Protein AF-A0A3M6ZLK8-F1 (afdb_monomer)

Radius of gyration: 41.39 Å; Cα contacts (8 Å, |Δi|>4): 17; chains: 1; bounding box: 90×39×117 Å

Solvent-accessible surface area (backbone atoms only — not comparable to full-atom values): 7731 Å² total; per-residue (Å²): 137,89,89,83,87,85,87,84,84,88,84,82,87,80,91,73,84,80,74,71,80,78,78,79,75,64,96,69,84,79,77,48,74,68,56,53,52,51,52,52,50,52,55,48,52,55,49,50,57,49,51,50,53,52,51,50,55,53,49,54,51,53,51,54,52,50,51,54,50,51,53,50,33,72,75,38,62,70,63,69,74,40,73,84,36,72,67,46,53,50,48,51,60,74,71,54,79,55,100,88,67,72,72,58,75,71,58,58,56,54,60,62,60,63,73,76,74,127

InterPro domains:
  IPR004953 EB1, C-terminal [PF03271] (51-96)
  IPR004953 EB1, C-terminal [PS51230] (26-103)
  IPR027328 Microtubule-associated protein RP/EB [PTHR10623] (21-114)
  IPR036133 EB1, C-terminal domain superfamily [SSF140612] (36-102)

Organism: Hortaea werneckii (NCBI:txid91943)

Mean predicted aligned error: 16.95 Å

Sequence (118 aa):
GSVRGPGVTATRRPAASAAAPRTSSRQAGSVGPSAILQQKNAELMETVQGLERERDFYFSKLRDIELLIQQAMEADPSLEEDEGSLLKQIQTILYSTEEGFEIPQEAEAEAAGEEETF

Foldseek 3Di:
DDDDDDDDDDDDDDDDPCPPPPPPPDPDDPPPPVNVVVVVVVVVVVVVVVVVVVVVVVVVVLVVLVVVLVVVCVVPVVQVVPCVDPSV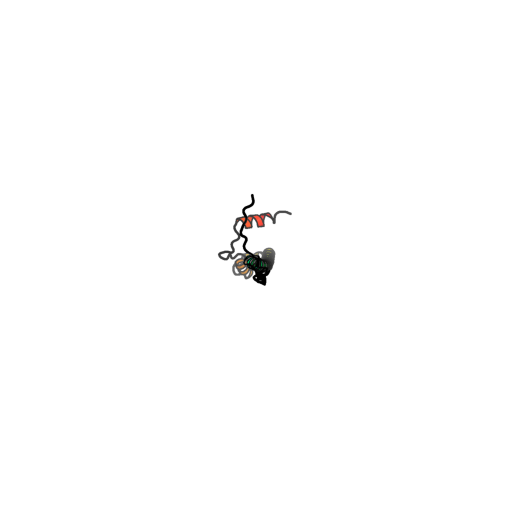VSVCVSPDDDDPRDDPPVVVVVVVVVVPDD

pLDDT: mean 76.23, std 21.24, range [41.75, 98.38]

Structure (mmCIF, N/CA/C/O backbone):
data_AF-A0A3M6ZLK8-F1
#
_entry.id   AF-A0A3M6ZLK8-F1
#
loop_
_atom_site.group_PDB
_atom_site.id
_atom_site.type_symbol
_atom_site.label_atom_id
_atom_site.label_alt_id
_atom_site.label_comp_id
_atom_site.label_asym_id
_atom_site.label_entity_id
_atom_site.label_seq_id
_atom_site.pdbx_PDB_ins_code
_atom_site.Cartn_x
_atom_site.Cartn_y
_atom_site.Cartn_z
_atom_site.occupancy
_atom_site.B_iso_or_equiv
_atom_site.auth_seq_id
_atom_site.auth_comp_id
_atom_site.auth_asym_id
_atom_site.auth_atom_id
_atom_site.pdbx_PDB_model_num
ATOM 1 N N . GLY A 1 1 ? 67.718 32.834 -94.644 1.00 42.47 1 GLY A N 1
ATOM 2 C CA . GLY A 1 1 ? 68.670 31.792 -94.223 1.00 42.47 1 GLY A CA 1
ATOM 3 C C . GLY A 1 1 ? 68.073 31.036 -93.063 1.00 42.47 1 GLY A C 1
ATOM 4 O O . GLY A 1 1 ? 67.824 31.639 -92.034 1.00 42.47 1 GLY A O 1
ATOM 5 N N . SER A 1 2 ? 67.766 29.762 -93.288 1.00 47.81 2 SER A N 1
ATOM 6 C CA . SER A 1 2 ? 67.263 28.785 -92.317 1.00 47.81 2 SER A CA 1
ATOM 7 C C . SER A 1 2 ? 68.418 28.223 -91.489 1.00 47.81 2 SER A C 1
ATOM 9 O O . SER A 1 2 ? 69.447 27.905 -92.080 1.00 47.81 2 SER A O 1
ATOM 11 N N . VAL A 1 3 ? 68.209 27.966 -90.194 1.00 45.81 3 VAL A N 1
ATOM 12 C CA . VAL A 1 3 ? 68.892 26.861 -89.500 1.00 45.81 3 VAL A CA 1
ATOM 13 C C . VAL A 1 3 ? 67.906 26.164 -88.556 1.00 45.81 3 VAL A C 1
ATOM 15 O O . VAL A 1 3 ? 67.058 26.795 -87.934 1.00 45.81 3 VAL A O 1
ATOM 18 N N . ARG A 1 4 ? 67.994 24.834 -88.543 1.00 43.47 4 ARG A N 1
ATOM 19 C CA . ARG A 1 4 ? 66.997 23.826 -88.165 1.00 43.47 4 ARG A CA 1
ATOM 20 C C . ARG A 1 4 ? 67.584 22.879 -87.112 1.00 43.47 4 ARG A C 1
ATOM 22 O O . ARG A 1 4 ? 68.724 22.460 -87.274 1.00 43.47 4 ARG A O 1
ATOM 29 N N . GLY A 1 5 ? 66.723 22.418 -86.198 1.00 43.69 5 GLY A N 1
ATOM 30 C CA . GLY A 1 5 ? 66.712 21.058 -85.616 1.00 43.69 5 GLY A CA 1
ATOM 31 C C . GLY A 1 5 ? 67.338 20.862 -84.223 1.00 43.69 5 GLY A C 1
ATOM 32 O O . GLY A 1 5 ? 68.078 21.737 -83.784 1.00 43.69 5 GLY A O 1
ATOM 33 N N . PRO A 1 6 ? 67.103 19.710 -83.545 1.00 49.62 6 PRO A N 1
ATOM 34 C CA . PRO A 1 6 ? 66.341 18.520 -83.958 1.00 49.62 6 PRO A CA 1
ATOM 35 C C . PRO A 1 6 ? 65.182 18.133 -83.004 1.00 49.62 6 PRO A C 1
ATOM 37 O O . PRO A 1 6 ? 65.046 18.652 -81.902 1.00 49.62 6 PRO A O 1
ATOM 40 N N . GLY A 1 7 ? 64.335 17.203 -83.458 1.00 46.41 7 GLY A N 1
ATOM 41 C CA . GLY A 1 7 ? 63.245 16.611 -82.677 1.00 46.41 7 GLY A CA 1
ATOM 42 C C . GLY A 1 7 ? 63.636 15.311 -81.974 1.00 46.41 7 GLY A C 1
ATOM 43 O O . GLY A 1 7 ? 64.647 14.698 -82.310 1.00 46.41 7 GLY A O 1
ATOM 44 N N . VAL A 1 8 ? 62.779 14.863 -81.054 1.00 50.94 8 VAL A N 1
ATOM 45 C CA . VAL A 1 8 ? 62.720 13.476 -80.575 1.00 50.94 8 VAL A CA 1
ATOM 46 C C . VAL A 1 8 ? 61.257 13.019 -80.533 1.00 50.94 8 VAL A C 1
ATOM 48 O O . VAL A 1 8 ? 60.324 13.793 -80.341 1.00 50.94 8 VAL A O 1
ATOM 51 N N . THR A 1 9 ? 61.127 11.740 -80.837 1.00 48.56 9 THR A N 1
ATOM 52 C CA . THR A 1 9 ? 60.015 10.902 -81.273 1.00 48.56 9 THR A CA 1
ATOM 53 C C . THR A 1 9 ? 58.887 10.655 -80.272 1.00 48.56 9 THR A C 1
ATOM 55 O O . THR A 1 9 ? 59.092 10.596 -79.066 1.00 48.56 9 THR A O 1
ATOM 58 N N . ALA A 1 10 ? 57.704 10.387 -80.828 1.00 50.62 10 ALA A N 1
ATOM 59 C CA . ALA A 1 10 ? 56.529 9.868 -80.142 1.00 50.62 10 ALA A CA 1
ATOM 60 C C . ALA A 1 10 ? 56.672 8.391 -79.721 1.00 50.62 10 ALA A C 1
ATOM 62 O O . ALA A 1 10 ? 57.187 7.577 -80.486 1.00 50.62 10 ALA A O 1
ATOM 63 N N . THR A 1 11 ? 56.049 8.025 -78.596 1.00 54.78 11 THR A N 1
ATOM 64 C CA . THR A 1 11 ? 55.634 6.643 -78.301 1.00 54.78 11 THR A CA 1
ATOM 65 C C . THR A 1 11 ? 54.239 6.640 -77.669 1.00 54.78 11 THR A C 1
ATOM 67 O O . THR A 1 11 ? 53.902 7.479 -76.839 1.00 54.78 11 THR A O 1
ATOM 70 N N . ARG A 1 12 ? 53.395 5.717 -78.140 1.00 50.62 12 ARG A N 1
ATOM 71 C CA . ARG A 1 12 ? 51.966 5.563 -77.825 1.00 50.62 12 ARG A CA 1
ATOM 72 C C . ARG A 1 12 ? 51.720 4.610 -76.637 1.00 50.62 12 ARG A C 1
ATOM 74 O O . ARG A 1 12 ? 52.368 3.575 -76.590 1.00 50.62 12 ARG A O 1
ATOM 81 N N . ARG A 1 13 ? 50.618 4.881 -75.902 1.00 42.66 13 ARG A N 1
ATOM 82 C CA . ARG A 1 13 ? 49.689 3.978 -75.144 1.00 42.66 13 ARG A CA 1
ATOM 83 C C . ARG A 1 13 ? 50.239 3.182 -73.932 1.00 42.66 13 ARG A C 1
ATOM 85 O O . ARG A 1 13 ? 51.425 2.899 -73.910 1.00 42.66 13 ARG A O 1
ATOM 92 N N . PRO A 1 14 ? 49.383 2.715 -72.982 1.00 45.78 14 PRO A N 1
ATOM 93 C CA . PRO A 1 14 ? 47.916 2.751 -72.948 1.00 45.78 14 PRO A CA 1
ATOM 94 C C . PRO A 1 14 ? 47.279 3.384 -71.696 1.00 45.78 14 PRO A C 1
ATOM 96 O O . PRO A 1 14 ? 47.905 3.622 -70.671 1.00 45.78 14 PRO A O 1
ATOM 99 N N . ALA A 1 15 ? 45.974 3.617 -71.826 1.00 53.06 15 ALA A N 1
ATOM 100 C CA . ALA A 1 15 ? 45.046 3.867 -70.741 1.00 53.06 15 ALA A CA 1
ATOM 101 C C . ALA A 1 15 ? 44.966 2.674 -69.776 1.00 53.06 15 ALA A C 1
ATOM 103 O O . ALA A 1 15 ? 44.848 1.532 -70.214 1.00 53.06 15 ALA A O 1
ATOM 104 N N . ALA A 1 16 ? 44.903 2.973 -68.484 1.00 51.84 16 ALA A N 1
ATOM 105 C CA . ALA A 1 16 ? 44.063 2.256 -67.537 1.00 51.84 16 ALA A CA 1
ATOM 106 C C . ALA A 1 16 ? 43.746 3.231 -66.402 1.00 51.84 16 ALA A C 1
ATOM 108 O O . ALA A 1 16 ? 44.602 3.568 -65.588 1.00 51.84 16 ALA A O 1
ATOM 109 N N . SER A 1 17 ? 42.512 3.734 -66.393 1.00 57.88 17 SER A N 1
ATOM 110 C CA . SER A 1 17 ? 41.941 4.352 -65.205 1.00 57.88 17 SER A CA 1
ATOM 111 C C . SER A 1 17 ? 41.929 3.270 -64.129 1.00 57.88 17 SER A C 1
ATOM 113 O O . SER A 1 17 ? 41.137 2.331 -64.198 1.00 57.88 17 SER A O 1
ATOM 115 N N . ALA A 1 18 ? 42.865 3.344 -63.185 1.00 52.66 18 ALA A N 1
ATOM 116 C CA . ALA A 1 18 ? 42.830 2.524 -61.988 1.00 52.66 18 ALA A CA 1
ATOM 117 C C . ALA A 1 18 ? 41.711 3.073 -61.097 1.00 52.66 18 ALA A C 1
ATOM 119 O O . ALA A 1 18 ? 41.944 3.812 -60.142 1.00 52.66 18 ALA A O 1
ATOM 120 N N . ALA A 1 19 ? 40.469 2.751 -61.461 1.00 59.31 19 ALA A N 1
ATOM 121 C CA . ALA A 1 19 ? 39.349 2.807 -60.546 1.00 59.31 19 ALA A CA 1
ATOM 122 C C . ALA A 1 19 ? 39.653 1.795 -59.439 1.00 59.31 19 ALA A C 1
ATOM 124 O O . ALA A 1 19 ? 39.418 0.596 -59.584 1.00 59.31 19 ALA A O 1
ATOM 125 N N . ALA A 1 20 ? 40.259 2.281 -58.356 1.00 59.19 20 ALA A N 1
ATOM 126 C CA . ALA A 1 20 ? 40.386 1.512 -57.135 1.00 59.19 20 ALA A CA 1
ATOM 127 C C . ALA A 1 20 ? 38.977 1.034 -56.750 1.00 59.19 20 ALA A C 1
ATOM 129 O O . ALA A 1 20 ? 38.055 1.862 -56.716 1.00 59.19 20 ALA A O 1
ATOM 130 N N . PRO A 1 21 ? 38.768 -0.267 -56.485 1.00 56.94 21 PRO A N 1
ATOM 131 C CA . PRO A 1 21 ? 37.494 -0.724 -55.973 1.00 56.94 21 PRO A CA 1
ATOM 132 C C . PRO A 1 21 ? 37.315 -0.036 -54.625 1.00 56.94 21 PRO A C 1
ATOM 134 O O . PRO A 1 21 ? 38.015 -0.331 -53.658 1.00 56.94 21 PRO A O 1
ATOM 137 N N . ARG A 1 22 ? 36.403 0.939 -54.575 1.00 62.69 22 ARG A N 1
ATOM 138 C CA . ARG A 1 22 ? 35.937 1.500 -53.315 1.00 62.69 22 ARG A CA 1
ATOM 139 C C . ARG A 1 22 ? 35.250 0.340 -52.620 1.00 62.69 22 ARG A C 1
ATOM 141 O O . ARG A 1 22 ? 34.111 0.007 -52.941 1.00 62.69 22 ARG A O 1
ATOM 148 N N . THR A 1 23 ? 35.963 -0.315 -51.713 1.00 56.09 23 THR A N 1
ATOM 149 C CA . THR A 1 23 ? 35.362 -1.226 -50.753 1.00 56.09 23 THR A CA 1
ATOM 150 C C . THR A 1 23 ? 34.484 -0.356 -49.869 1.00 56.09 23 THR A C 1
ATOM 152 O O . THR A 1 23 ? 34.911 0.138 -48.829 1.00 56.09 23 THR A O 1
ATOM 155 N N . SER A 1 24 ? 33.256 -0.106 -50.324 1.00 61.56 24 SER A N 1
ATOM 156 C CA . SER A 1 24 ? 32.152 0.229 -49.443 1.00 61.56 24 SER A CA 1
ATOM 157 C C . SER A 1 24 ? 31.965 -1.010 -48.577 1.00 61.56 24 SER A C 1
ATOM 159 O O . SER A 1 24 ? 31.226 -1.940 -48.907 1.00 61.56 24 SER A O 1
ATOM 161 N N . SER A 1 25 ? 32.771 -1.091 -47.519 1.00 57.50 25 SER A N 1
ATOM 162 C CA . SER A 1 25 ? 32.602 -2.052 -46.451 1.00 57.50 25 SER A CA 1
ATOM 163 C C . SER A 1 25 ? 31.316 -1.659 -45.747 1.00 57.50 25 SER A C 1
ATOM 165 O O . SER A 1 25 ? 31.315 -0.857 -44.821 1.00 57.50 25 SER A O 1
ATOM 167 N N . ARG A 1 26 ? 30.218 -2.177 -46.296 1.00 56.44 26 ARG A N 1
ATOM 168 C CA . ARG A 1 26 ? 29.076 -2.700 -45.563 1.00 56.44 26 ARG A CA 1
ATOM 169 C C . ARG A 1 26 ? 28.794 -1.909 -44.289 1.00 56.44 26 ARG A C 1
ATOM 171 O O . ARG A 1 26 ? 29.195 -2.294 -43.196 1.00 56.44 26 ARG A O 1
ATOM 178 N N . GLN A 1 27 ? 28.014 -0.850 -44.465 1.00 57.56 27 GLN A N 1
ATOM 179 C CA . GLN A 1 27 ? 27.020 -0.440 -43.485 1.00 57.56 27 GLN A CA 1
ATOM 180 C C . GLN A 1 27 ? 26.111 -1.660 -43.226 1.00 57.56 27 GLN A C 1
ATOM 182 O O . GLN A 1 27 ? 25.083 -1.836 -43.870 1.00 57.56 27 GLN A O 1
ATOM 187 N N . ALA A 1 28 ? 26.555 -2.586 -42.382 1.00 55.88 28 ALA A N 1
ATOM 188 C CA . ALA A 1 28 ? 25.824 -3.794 -42.039 1.00 55.88 28 ALA A CA 1
ATOM 189 C C . ALA A 1 28 ? 25.950 -4.017 -40.531 1.00 55.88 28 ALA A C 1
ATOM 191 O O . ALA A 1 28 ? 26.912 -4.605 -40.049 1.00 55.88 28 ALA A O 1
ATOM 192 N N . GLY A 1 29 ? 24.951 -3.524 -39.800 1.00 60.81 29 GLY A N 1
ATOM 193 C CA . GLY A 1 29 ? 24.482 -4.188 -38.587 1.00 60.81 29 GLY A CA 1
ATOM 194 C C . GLY A 1 29 ? 25.026 -3.745 -37.230 1.00 60.81 29 GLY A C 1
ATOM 195 O O . GLY A 1 29 ? 24.596 -4.333 -36.245 1.00 60.81 29 GLY A O 1
ATOM 196 N N . SER A 1 30 ? 25.893 -2.732 -37.100 1.00 61.56 30 SER A N 1
ATOM 197 C CA . SER A 1 30 ? 26.187 -2.214 -35.753 1.00 61.56 30 SER A CA 1
ATOM 198 C C . SER A 1 30 ? 25.073 -1.265 -35.310 1.00 61.56 30 SER A C 1
ATOM 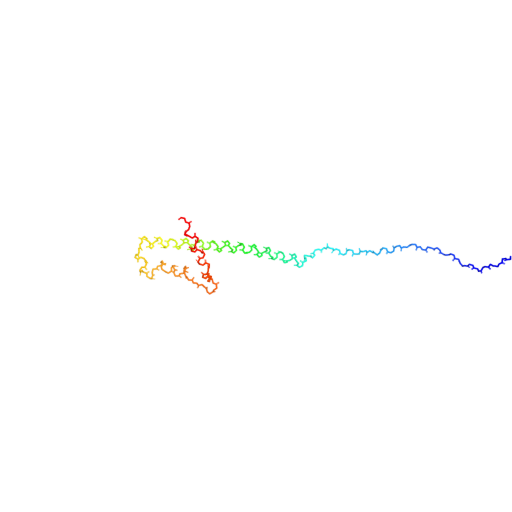200 O O . SER A 1 30 ? 25.016 -0.115 -35.755 1.00 61.56 30 SER A O 1
ATOM 202 N N . VAL A 1 31 ? 24.193 -1.739 -34.428 1.00 68.44 31 VAL A N 1
ATOM 203 C CA . VAL A 1 31 ? 23.340 -0.873 -33.608 1.00 68.44 31 VAL A CA 1
ATOM 204 C C . VAL A 1 31 ? 24.286 0.068 -32.858 1.00 68.44 31 VAL A C 1
ATOM 206 O O . VAL A 1 31 ? 25.073 -0.373 -32.023 1.00 68.44 31 VAL A O 1
ATOM 209 N N . GLY A 1 32 ? 24.315 1.346 -33.243 1.00 81.06 32 GLY A N 1
ATOM 210 C CA . GLY A 1 32 ? 25.213 2.317 -32.620 1.00 81.06 32 GLY A CA 1
ATOM 211 C C . GLY A 1 32 ? 24.899 2.465 -31.126 1.00 81.06 32 GLY A C 1
ATOM 212 O O . GLY A 1 32 ? 23.760 2.208 -30.729 1.00 81.06 32 GLY A O 1
ATOM 213 N N . PRO A 1 33 ? 25.846 2.932 -30.290 1.00 84.25 33 PRO A N 1
ATOM 214 C CA . PRO A 1 33 ? 25.622 3.114 -28.851 1.00 84.25 33 PRO A CA 1
ATOM 215 C C . PRO A 1 33 ? 24.328 3.875 -28.517 1.00 84.25 33 PRO A C 1
ATOM 217 O O . PRO A 1 33 ? 23.641 3.543 -27.560 1.00 84.25 33 PRO A O 1
ATOM 220 N N . SER A 1 34 ? 23.936 4.837 -29.360 1.00 89.88 34 SER A N 1
ATOM 221 C CA . SER A 1 34 ? 22.675 5.577 -29.232 1.00 89.88 34 SER A CA 1
ATOM 222 C C . SER A 1 34 ? 21.423 4.700 -29.360 1.00 89.88 34 SER A C 1
ATOM 224 O O . SER A 1 34 ? 20.482 4.887 -28.595 1.00 89.88 34 SER A O 1
ATOM 226 N N . ALA A 1 35 ? 21.405 3.732 -30.275 1.00 90.94 35 ALA A N 1
ATOM 227 C CA . ALA A 1 35 ? 20.257 2.849 -30.456 1.00 90.94 35 ALA A CA 1
ATOM 228 C C . ALA A 1 35 ? 20.158 1.800 -29.329 1.00 90.94 35 ALA A C 1
ATOM 230 O O . ALA A 1 35 ? 19.055 1.454 -28.916 1.00 90.94 35 ALA A O 1
ATOM 231 N N . ILE A 1 36 ? 21.291 1.380 -28.750 1.00 92.56 36 ILE A N 1
ATOM 232 C CA . ILE A 1 36 ? 21.309 0.550 -27.530 1.00 92.56 36 ILE A CA 1
ATOM 233 C C . ILE A 1 36 ? 20.716 1.325 -26.343 1.00 92.56 36 ILE A C 1
ATOM 235 O O . ILE A 1 36 ? 19.895 0.787 -25.603 1.00 92.56 36 ILE A O 1
ATOM 239 N N . LEU A 1 37 ? 21.092 2.598 -26.170 1.00 94.50 37 LEU A N 1
ATOM 240 C CA . LEU A 1 37 ? 20.546 3.449 -25.106 1.00 94.50 37 LEU A CA 1
ATOM 241 C C . LEU A 1 37 ? 19.039 3.691 -25.267 1.00 94.50 37 LEU A C 1
ATOM 243 O O . LEU A 1 37 ? 18.314 3.653 -24.278 1.00 94.50 37 LEU A O 1
ATOM 247 N N . GLN A 1 38 ? 18.558 3.897 -26.496 1.00 95.00 38 GLN A N 1
ATOM 248 C CA . GLN A 1 38 ? 17.125 4.042 -26.778 1.00 95.00 38 GLN A CA 1
ATOM 249 C C . GLN A 1 38 ? 16.346 2.769 -26.441 1.00 95.00 38 GLN A C 1
ATOM 251 O O . GLN A 1 38 ? 15.300 2.852 -25.803 1.00 95.00 38 GLN A O 1
ATOM 256 N N . GLN A 1 39 ? 16.877 1.598 -26.804 1.00 95.50 39 GLN A N 1
ATOM 257 C CA . GLN A 1 39 ? 16.272 0.322 -26.429 1.00 95.50 39 GLN A CA 1
ATOM 258 C C . GLN A 1 39 ? 16.202 0.167 -24.904 1.00 95.50 39 GLN A C 1
ATOM 260 O O . GLN A 1 39 ? 15.151 -0.175 -24.370 1.00 95.50 39 GLN A O 1
ATOM 265 N N . LYS A 1 40 ? 17.289 0.480 -24.188 1.00 95.81 40 LYS A N 1
ATOM 266 C CA . LYS A 1 40 ? 17.306 0.421 -22.719 1.00 95.81 40 LYS A CA 1
ATOM 267 C C . LYS A 1 40 ? 16.323 1.394 -22.081 1.00 95.81 40 LYS A C 1
ATOM 269 O O . LYS A 1 40 ? 15.699 1.052 -21.085 1.00 95.81 40 LYS A O 1
ATOM 274 N N . ASN A 1 41 ? 16.162 2.585 -22.651 1.00 96.88 41 ASN A N 1
ATOM 275 C CA . ASN A 1 41 ? 15.180 3.549 -22.169 1.00 96.88 41 ASN A CA 1
ATOM 276 C C . ASN A 1 41 ? 13.744 3.029 -22.346 1.00 96.88 41 ASN A C 1
ATOM 278 O O . ASN A 1 41 ? 12.965 3.102 -21.404 1.00 96.88 41 ASN A O 1
ATOM 282 N N . ALA A 1 42 ? 13.430 2.428 -23.498 1.00 97.06 42 ALA A N 1
ATOM 283 C CA . ALA A 1 42 ? 12.126 1.814 -23.740 1.00 97.06 42 ALA A CA 1
ATOM 284 C C . ALA A 1 42 ? 11.837 0.651 -22.768 1.00 97.06 42 ALA A C 1
ATOM 286 O O . ALA A 1 42 ? 10.758 0.607 -22.184 1.00 97.06 42 ALA A O 1
ATOM 287 N N . GLU A 1 43 ? 12.815 -0.234 -22.534 1.00 97.62 43 GLU A N 1
ATOM 288 C CA . GLU A 1 43 ? 12.708 -1.333 -21.554 1.00 97.62 43 GLU A CA 1
ATOM 289 C C . GLU A 1 43 ? 12.447 -0.805 -20.128 1.00 97.62 43 GLU A C 1
ATOM 291 O O . GLU A 1 43 ? 11.601 -1.331 -19.400 1.00 97.62 43 GLU A O 1
ATOM 296 N N . LEU A 1 44 ? 13.147 0.261 -19.724 1.00 98.06 44 LEU A N 1
ATOM 297 C CA . LEU A 1 44 ? 12.944 0.893 -18.418 1.00 98.06 44 LEU A CA 1
ATOM 298 C C . LEU A 1 44 ? 11.570 1.557 -18.312 1.00 98.06 44 LEU A C 1
ATOM 300 O O . LEU A 1 44 ? 10.920 1.414 -17.282 1.00 98.06 44 LEU A O 1
ATOM 304 N N . MET A 1 45 ? 11.106 2.242 -19.360 1.00 97.75 45 MET A N 1
ATOM 305 C CA . MET A 1 45 ? 9.771 2.847 -19.380 1.00 97.75 45 MET A CA 1
ATOM 306 C C . MET A 1 45 ? 8.667 1.798 -19.229 1.00 97.75 45 MET A C 1
ATOM 308 O O . MET A 1 45 ? 7.742 2.000 -18.446 1.00 97.75 45 MET A O 1
ATOM 312 N N . GLU A 1 46 ? 8.771 0.668 -19.931 1.00 98.06 46 GLU A N 1
ATOM 313 C CA . GLU A 1 46 ? 7.821 -0.441 -19.790 1.00 98.06 46 GLU A CA 1
ATOM 314 C C . GLU A 1 46 ? 7.840 -1.021 -18.369 1.00 98.06 46 GLU A C 1
ATOM 316 O O . GLU A 1 46 ? 6.787 -1.265 -17.778 1.00 98.06 46 GLU A O 1
ATOM 321 N N . THR A 1 47 ? 9.037 -1.176 -17.795 1.00 97.88 47 THR A N 1
ATOM 322 C CA . THR A 1 47 ? 9.209 -1.657 -16.418 1.00 97.88 47 THR A CA 1
ATOM 323 C C . THR A 1 47 ? 8.564 -0.704 -15.414 1.00 97.88 47 THR A C 1
ATOM 325 O O . THR A 1 47 ? 7.800 -1.149 -14.562 1.00 97.88 47 THR A O 1
ATOM 328 N N . VAL A 1 48 ? 8.817 0.604 -15.533 1.00 98.19 48 VAL A N 1
ATOM 329 C CA . VAL A 1 48 ? 8.225 1.627 -14.656 1.00 98.19 48 VAL A CA 1
ATOM 330 C C . VAL A 1 48 ? 6.704 1.609 -14.757 1.00 98.19 48 VAL A C 1
ATOM 332 O O . VAL A 1 48 ? 6.047 1.540 -13.728 1.00 98.19 48 VAL A O 1
ATOM 335 N N . GLN A 1 49 ? 6.136 1.550 -15.964 1.00 97.75 49 GLN A N 1
ATOM 336 C CA . GLN A 1 49 ? 4.680 1.441 -16.131 1.00 97.75 49 GLN A CA 1
ATOM 337 C C . GLN A 1 49 ? 4.104 0.167 -15.497 1.00 97.75 49 GLN A C 1
ATOM 339 O O . GLN A 1 49 ? 2.960 0.159 -15.044 1.00 97.75 49 GLN A O 1
ATOM 344 N N . GLY A 1 50 ? 4.860 -0.934 -15.510 1.00 97.88 50 GLY A N 1
ATOM 345 C CA . GLY A 1 50 ? 4.505 -2.158 -14.792 1.00 97.88 50 GLY A CA 1
ATOM 346 C C . GLY A 1 50 ? 4.458 -1.939 -13.283 1.00 97.88 50 GLY A C 1
ATOM 347 O O . GLY A 1 50 ? 3.446 -2.244 -12.656 1.00 97.88 50 GLY A O 1
ATOM 348 N N . LEU A 1 51 ? 5.517 -1.346 -12.732 1.00 97.94 51 LEU A N 1
ATOM 349 C CA . LEU A 1 51 ? 5.643 -1.051 -11.304 1.00 97.94 51 LEU A CA 1
ATOM 350 C C . LEU A 1 51 ? 4.602 -0.036 -10.819 1.00 97.94 51 LEU A C 1
ATOM 352 O O . LEU A 1 51 ? 4.053 -0.212 -9.739 1.00 97.94 51 LEU A O 1
ATOM 356 N N . GLU A 1 52 ? 4.286 0.993 -11.607 1.00 97.44 52 GLU A N 1
ATOM 357 C CA . GLU A 1 52 ? 3.232 1.965 -11.289 1.00 97.44 52 GLU A CA 1
ATOM 358 C C . GLU A 1 52 ? 1.865 1.285 -11.195 1.00 97.44 52 GLU A C 1
ATOM 360 O O . GLU A 1 52 ? 1.137 1.498 -10.230 1.00 97.44 52 GLU A O 1
ATOM 365 N N . ARG A 1 53 ? 1.546 0.385 -12.135 1.00 97.81 53 ARG A N 1
ATOM 366 C CA . ARG A 1 53 ? 0.303 -0.401 -12.082 1.00 97.81 53 ARG A CA 1
ATOM 367 C C . ARG A 1 53 ? 0.231 -1.295 -10.848 1.00 97.81 53 ARG A C 1
ATOM 369 O O . ARG A 1 53 ? -0.835 -1.414 -10.250 1.00 97.81 53 ARG A O 1
ATOM 376 N N . GLU A 1 54 ? 1.334 -1.939 -10.479 1.00 97.88 54 GLU A N 1
ATOM 377 C CA . GLU A 1 54 ? 1.394 -2.767 -9.272 1.00 97.88 54 GLU A CA 1
ATOM 378 C C . GLU A 1 54 ? 1.265 -1.922 -8.002 1.00 97.88 54 GLU A C 1
ATOM 380 O O . GLU A 1 54 ? 0.464 -2.260 -7.131 1.00 97.88 54 GLU A O 1
ATOM 385 N N . ARG A 1 55 ? 1.981 -0.795 -7.921 1.00 96.75 55 ARG A N 1
ATOM 386 C CA . ARG A 1 55 ? 1.874 0.173 -6.822 1.00 96.75 55 ARG A CA 1
ATOM 387 C C . ARG A 1 55 ? 0.428 0.616 -6.631 1.00 96.75 55 ARG A C 1
ATOM 389 O O . ARG A 1 55 ? -0.084 0.517 -5.519 1.00 96.75 55 ARG A O 1
ATOM 396 N N . ASP A 1 56 ? -0.230 1.055 -7.700 1.00 96.25 56 ASP A N 1
ATOM 397 C CA . ASP A 1 56 ? -1.609 1.541 -7.637 1.00 96.25 56 ASP A CA 1
ATOM 398 C C . ASP A 1 56 ? -2.566 0.416 -7.221 1.00 96.25 56 ASP A C 1
ATOM 400 O O . ASP A 1 56 ? -3.423 0.612 -6.362 1.00 96.25 56 ASP A O 1
ATOM 404 N N . PHE A 1 57 ? -2.375 -0.798 -7.748 1.00 97.88 57 PHE A N 1
ATOM 405 C CA . PHE A 1 57 ? -3.174 -1.964 -7.368 1.00 97.88 57 PHE A CA 1
ATOM 406 C C . PHE A 1 57 ? -3.055 -2.309 -5.878 1.00 97.88 57 PHE A C 1
ATOM 408 O O . PHE A 1 57 ? -4.068 -2.599 -5.234 1.00 97.88 57 PHE A O 1
ATOM 415 N N . TYR A 1 58 ? -1.841 -2.296 -5.320 1.00 97.19 58 TYR A N 1
ATOM 416 C CA . TYR A 1 58 ? -1.641 -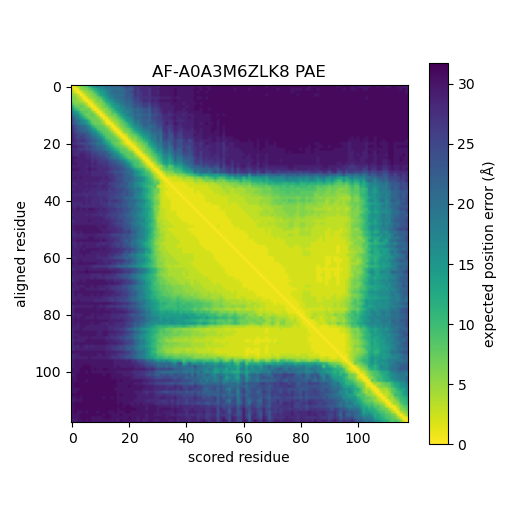2.548 -3.892 1.00 97.19 58 TYR A CA 1
ATOM 417 C C . TYR A 1 58 ? -2.178 -1.397 -3.040 1.00 97.19 58 TYR A C 1
ATOM 419 O O . TYR A 1 58 ? -2.863 -1.658 -2.052 1.00 97.19 58 TYR A O 1
ATOM 427 N N . PHE A 1 59 ? -1.955 -0.147 -3.449 1.00 95.75 59 PHE A N 1
ATOM 428 C CA . PHE A 1 59 ? -2.456 1.029 -2.740 1.00 95.75 59 PHE A CA 1
ATOM 429 C C . PHE A 1 59 ? -3.987 1.040 -2.657 1.00 95.75 59 PHE A C 1
ATOM 431 O O . PHE A 1 59 ? -4.535 1.156 -1.562 1.00 95.75 59 PHE A O 1
ATOM 438 N N . SER A 1 60 ? -4.691 0.822 -3.776 1.00 97.00 60 SER A N 1
ATOM 439 C CA . SER A 1 60 ? -6.159 0.752 -3.776 1.00 97.00 60 SER A CA 1
ATOM 440 C C . SER A 1 60 ? -6.683 -0.328 -2.827 1.00 97.00 60 SER A C 1
ATOM 442 O O . SER A 1 60 ? -7.639 -0.085 -2.100 1.00 97.00 60 SER A O 1
ATOM 444 N N . LYS A 1 61 ? -6.031 -1.498 -2.757 1.00 98.06 61 LYS A N 1
ATOM 445 C CA . LYS A 1 61 ? -6.424 -2.553 -1.808 1.00 98.06 61 LYS A CA 1
ATOM 446 C C . LYS A 1 61 ? -6.236 -2.148 -0.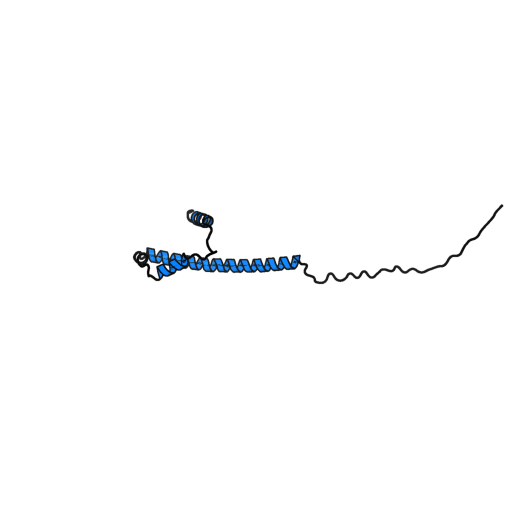352 1.00 98.06 61 LYS A C 1
ATOM 448 O O . LYS A 1 61 ? -7.089 -2.471 0.468 1.00 98.06 61 LYS A O 1
ATOM 453 N N . LEU A 1 62 ? -5.121 -1.497 -0.024 1.00 97.50 62 LEU A N 1
ATOM 454 C CA . LEU A 1 62 ? -4.864 -1.027 1.338 1.00 97.50 62 LEU A CA 1
ATOM 455 C C . LEU A 1 62 ? -5.879 0.051 1.738 1.00 97.50 62 LEU A C 1
ATOM 457 O O . LEU A 1 62 ? -6.411 -0.017 2.843 1.00 97.50 62 LEU A O 1
ATOM 461 N N . ARG A 1 63 ? -6.232 0.957 0.815 1.00 97.38 63 ARG A N 1
ATOM 462 C CA . ARG A 1 63 ? -7.281 1.963 1.029 1.00 97.38 63 ARG A CA 1
ATOM 463 C C . ARG A 1 63 ? -8.665 1.337 1.219 1.00 97.38 63 ARG A C 1
ATOM 465 O O . ARG A 1 63 ? -9.376 1.722 2.141 1.00 97.38 63 ARG A O 1
ATOM 472 N N . ASP A 1 64 ? -9.033 0.343 0.411 1.00 98.38 64 ASP A N 1
ATOM 473 C CA . ASP A 1 64 ? -10.298 -0.385 0.581 1.00 98.38 64 ASP A CA 1
ATOM 474 C C . ASP A 1 64 ? -10.377 -1.060 1.963 1.00 98.38 64 ASP A C 1
ATOM 476 O O . ASP A 1 64 ? -11.406 -0.995 2.635 1.00 98.38 64 ASP A O 1
ATOM 480 N N . ILE A 1 65 ? -9.284 -1.692 2.411 1.00 98.12 65 ILE A N 1
ATOM 481 C CA . ILE A 1 65 ? -9.200 -2.312 3.743 1.00 98.12 65 ILE A CA 1
ATOM 482 C C . ILE A 1 65 ? -9.340 -1.253 4.841 1.00 98.12 65 ILE A C 1
ATOM 484 O O . ILE A 1 65 ? -10.080 -1.473 5.798 1.00 98.12 65 ILE A O 1
ATOM 488 N N . GLU A 1 66 ? -8.661 -0.115 4.710 1.00 97.06 66 GLU A N 1
ATOM 489 C CA . GLU A 1 66 ? -8.749 0.989 5.667 1.00 97.06 66 GLU A CA 1
ATOM 490 C C . GLU A 1 66 ? -10.191 1.491 5.825 1.00 97.06 66 GLU A C 1
ATOM 492 O O . GLU A 1 66 ? -10.686 1.591 6.949 1.00 97.06 66 GLU A O 1
ATOM 497 N N . LEU A 1 67 ? -10.890 1.721 4.709 1.00 97.56 67 LEU A N 1
ATOM 498 C CA . LEU A 1 67 ? -12.287 2.160 4.712 1.00 97.56 67 LEU A CA 1
ATOM 499 C C . LEU A 1 67 ? -13.206 1.140 5.394 1.00 97.56 67 LEU A C 1
ATOM 501 O O . LEU A 1 67 ? -14.080 1.523 6.170 1.00 97.56 67 LEU A O 1
ATOM 505 N N . LEU A 1 68 ? -13.000 -0.159 5.152 1.00 98.00 68 LEU A N 1
ATOM 506 C CA . LEU A 1 68 ? -13.772 -1.212 5.822 1.00 98.00 68 LEU A CA 1
ATOM 507 C C . LEU A 1 68 ? -13.554 -1.211 7.341 1.00 98.00 68 LEU A C 1
ATOM 509 O O . LEU A 1 68 ? -14.497 -1.452 8.095 1.00 98.00 68 LEU A O 1
ATOM 513 N N . ILE A 1 69 ? -12.330 -0.940 7.798 1.00 96.19 69 ILE A N 1
ATOM 514 C CA . ILE A 1 69 ? -12.022 -0.853 9.230 1.00 96.19 69 ILE A CA 1
ATOM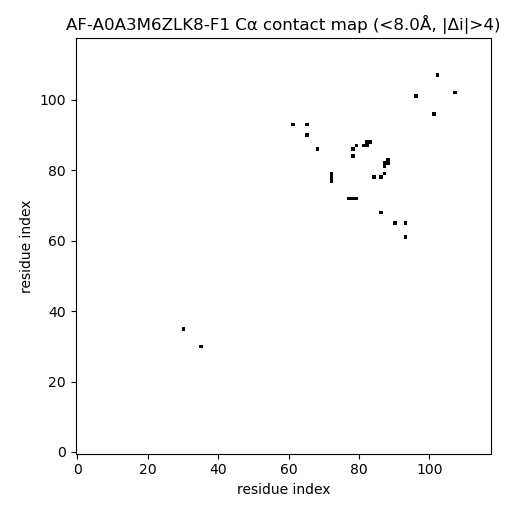 515 C C . ILE A 1 69 ? -12.676 0.386 9.845 1.00 96.19 69 ILE A C 1
ATOM 517 O O . ILE A 1 69 ? -13.305 0.266 10.895 1.00 96.19 69 ILE A O 1
ATOM 521 N N . GLN A 1 70 ? -12.569 1.547 9.191 1.00 95.25 70 GLN A N 1
ATOM 522 C CA . GLN A 1 70 ? -13.204 2.791 9.642 1.00 95.25 70 GLN A CA 1
ATOM 523 C C . GLN A 1 70 ? -14.721 2.612 9.779 1.00 95.25 70 GLN A C 1
ATOM 525 O O . GLN A 1 70 ? -15.276 2.875 10.842 1.00 95.25 70 GLN A O 1
ATOM 530 N N . GLN A 1 71 ? -15.375 2.035 8.767 1.00 96.75 71 GLN A N 1
ATOM 531 C CA . GLN A 1 71 ? -16.810 1.726 8.811 1.00 96.75 71 GLN A CA 1
ATOM 532 C C . GLN A 1 71 ? -17.180 0.769 9.954 1.00 96.75 71 GLN A C 1
ATOM 534 O O . GLN A 1 71 ? -18.229 0.926 10.579 1.00 96.75 71 GLN A O 1
ATOM 539 N N . ALA A 1 72 ? -16.340 -0.232 10.240 1.00 95.06 72 ALA A N 1
ATOM 540 C CA . ALA A 1 72 ? -16.574 -1.154 11.349 1.00 95.06 72 ALA A CA 1
ATOM 541 C C . ALA A 1 72 ? -16.474 -0.451 12.714 1.00 95.06 72 ALA A C 1
ATOM 543 O O . ALA A 1 72 ? -17.298 -0.714 13.588 1.00 95.06 72 ALA A O 1
ATOM 544 N N . MET A 1 73 ? -15.507 0.454 12.882 1.00 92.75 73 MET A N 1
ATOM 545 C CA . MET A 1 73 ? -15.331 1.246 14.106 1.00 92.75 73 MET A CA 1
ATOM 546 C C . MET A 1 73 ? -16.445 2.280 14.299 1.00 92.75 73 MET A C 1
ATOM 548 O O . MET A 1 73 ? -16.947 2.436 15.406 1.00 92.75 73 MET A O 1
ATOM 552 N N . GLU A 1 74 ? -16.901 2.929 13.227 1.00 94.19 74 GLU A N 1
ATOM 553 C CA . GLU A 1 74 ? -18.058 3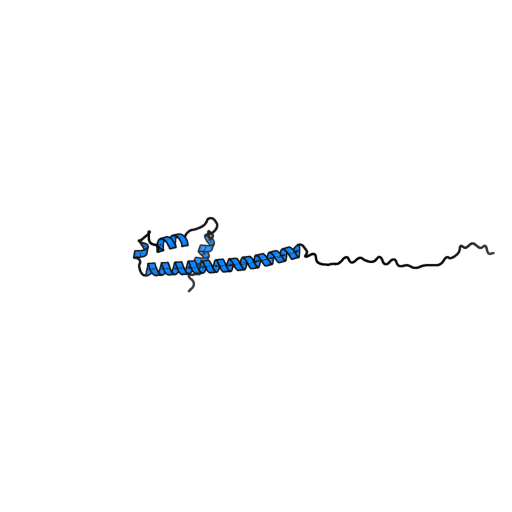.832 13.283 1.00 94.19 74 GLU A CA 1
ATOM 554 C C . GLU A 1 74 ? -19.343 3.098 13.699 1.00 94.19 74 GLU A C 1
ATOM 556 O O . GLU A 1 74 ? -20.157 3.633 14.456 1.00 94.19 74 GLU A O 1
ATOM 561 N N . ALA A 1 75 ? -19.532 1.868 13.210 1.00 96.38 75 ALA A N 1
ATOM 562 C CA . ALA A 1 75 ? -20.688 1.041 13.547 1.00 96.38 75 ALA A CA 1
ATOM 563 C C . ALA A 1 75 ? -20.637 0.500 14.987 1.00 96.38 75 ALA A C 1
ATOM 565 O O . ALA A 1 75 ? -21.690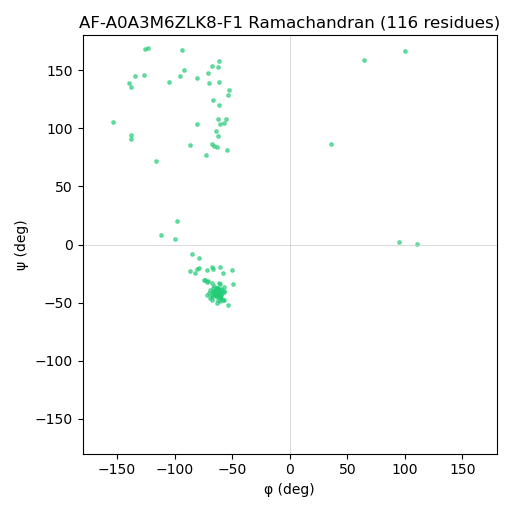 0.332 15.610 1.00 96.38 75 ALA A O 1
ATOM 566 N N . ASP A 1 76 ? -19.440 0.229 15.510 1.00 94.94 76 ASP A N 1
ATOM 567 C CA . ASP A 1 76 ? -19.211 -0.208 16.888 1.00 94.94 76 ASP A CA 1
ATOM 568 C C . ASP A 1 76 ? -17.995 0.509 17.504 1.00 94.94 76 ASP A C 1
ATOM 570 O O . ASP A 1 76 ? -16.867 0.004 17.439 1.00 94.94 76 ASP A O 1
ATOM 574 N N . PRO A 1 77 ? -18.221 1.663 18.164 1.00 92.69 77 PRO A N 1
ATOM 575 C CA . PRO A 1 77 ? -17.148 2.453 18.767 1.00 92.69 77 PRO A CA 1
ATOM 576 C C . PRO A 1 77 ? -16.358 1.718 19.856 1.00 92.69 77 PRO A C 1
ATOM 578 O O . PRO A 1 77 ? -15.234 2.104 20.165 1.00 92.69 77 PRO A O 1
ATOM 581 N N . SER A 1 78 ? -16.901 0.639 20.437 1.00 92.12 78 SER A N 1
ATOM 582 C CA . SER A 1 78 ? -16.177 -0.131 21.456 1.00 92.12 78 SER A CA 1
ATOM 583 C C . SER A 1 78 ? -14.948 -0.857 20.891 1.00 92.12 78 SER A C 1
ATOM 585 O O . SER A 1 78 ? -14.008 -1.147 21.631 1.00 92.12 78 SER A O 1
ATOM 587 N N . LEU A 1 79 ? -14.906 -1.085 19.571 1.00 90.06 79 LEU A N 1
ATOM 588 C CA . LEU A 1 79 ? -13.757 -1.669 18.872 1.00 90.06 79 LEU A CA 1
ATOM 589 C C . LEU A 1 79 ? -12.530 -0.746 18.865 1.00 90.06 79 LEU A C 1
ATOM 591 O O . LEU A 1 79 ? -11.413 -1.217 18.641 1.00 90.06 79 LEU A O 1
ATOM 595 N N . GLU A 1 80 ? -12.707 0.556 19.104 1.00 88.12 80 GLU A N 1
ATOM 596 C CA . GLU A 1 80 ? -11.584 1.485 19.233 1.00 88.12 80 GLU A CA 1
ATOM 597 C C . GLU A 1 80 ? -10.834 1.333 20.557 1.00 88.12 80 GLU A C 1
ATOM 599 O O . GLU A 1 80 ? -9.625 1.569 20.588 1.00 88.12 80 GLU A O 1
ATOM 604 N N . GLU A 1 81 ? -11.529 0.925 21.621 1.00 88.06 81 GLU A N 1
ATOM 605 C CA . GLU A 1 81 ? -10.974 0.812 22.974 1.00 88.06 81 GLU A CA 1
ATOM 606 C C . GLU A 1 81 ? -10.161 -0.481 23.175 1.00 88.06 81 GLU A C 1
ATOM 608 O O . GLU A 1 81 ? -9.311 -0.551 24.065 1.00 88.06 81 GLU A O 1
ATOM 613 N N . ASP A 1 82 ? -10.380 -1.506 22.342 1.00 90.19 82 ASP A N 1
ATOM 614 C CA . ASP A 1 82 ? -9.623 -2.761 22.382 1.00 90.19 82 ASP A CA 1
ATOM 615 C C . ASP A 1 82 ? -8.334 -2.670 21.547 1.00 90.19 82 ASP A C 1
ATOM 617 O O . ASP A 1 82 ? -8.276 -3.069 20.377 1.00 90.19 82 ASP A O 1
ATOM 621 N N . GLU A 1 83 ? -7.268 -2.166 22.176 1.00 85.75 83 GLU A N 1
ATOM 622 C CA . GLU A 1 83 ? -5.921 -2.061 21.589 1.00 85.75 83 GLU A CA 1
ATOM 623 C C . GLU A 1 83 ? -5.340 -3.411 21.124 1.00 85.75 83 GLU A C 1
ATOM 625 O O . GLU A 1 83 ? -4.487 -3.446 20.235 1.00 85.75 83 GLU A O 1
ATOM 630 N N . GLY A 1 84 ? -5.798 -4.533 21.694 1.00 89.00 84 GLY A N 1
ATOM 631 C CA . GLY A 1 84 ? -5.354 -5.880 21.322 1.00 89.00 84 GLY A CA 1
ATOM 632 C C . GLY A 1 84 ? -6.108 -6.473 20.132 1.00 89.00 84 GLY A C 1
ATOM 633 O O . GLY A 1 84 ? -5.725 -7.539 19.634 1.00 89.00 84 GLY A O 1
ATOM 634 N N . SER A 1 85 ? -7.165 -5.803 19.673 1.00 93.56 85 SER A N 1
ATOM 635 C CA . SER A 1 85 ? -8.036 -6.304 18.617 1.00 93.56 85 SER A CA 1
ATOM 636 C C . SER A 1 85 ? -7.298 -6.494 17.290 1.00 93.56 85 SER A C 1
ATOM 638 O O . SER A 1 85 ? -6.326 -5.811 16.956 1.00 93.56 85 SER A O 1
ATOM 640 N N . LEU A 1 86 ? -7.804 -7.423 16.475 1.00 94.31 86 LEU A N 1
ATOM 641 C CA . LEU A 1 86 ? -7.288 -7.654 15.126 1.00 94.31 86 LEU A CA 1
ATOM 642 C C . LEU A 1 86 ? -7.337 -6.375 14.269 1.00 94.31 86 LEU A C 1
ATOM 644 O O . LEU A 1 86 ? -6.419 -6.128 13.494 1.00 94.31 86 LEU A O 1
ATOM 648 N N . LEU A 1 87 ? -8.376 -5.546 14.424 1.00 94.62 87 LEU A N 1
ATOM 649 C CA . LEU A 1 87 ? -8.530 -4.306 13.656 1.00 94.62 87 LEU A CA 1
ATOM 650 C C . LEU A 1 87 ? -7.437 -3.282 13.994 1.00 94.62 87 LEU A C 1
ATOM 652 O O . LEU A 1 87 ? -6.871 -2.683 13.080 1.00 94.62 87 LEU A O 1
ATOM 656 N N . LYS A 1 88 ? -7.071 -3.137 15.275 1.00 93.62 88 LYS A N 1
ATOM 657 C CA . LYS A 1 88 ? -5.957 -2.271 15.703 1.00 93.62 88 LYS A CA 1
ATOM 658 C C . LYS A 1 88 ? -4.600 -2.775 15.219 1.00 93.62 88 LYS A C 1
ATOM 660 O O . LYS A 1 88 ? -3.761 -1.976 14.797 1.00 93.62 88 LYS A O 1
ATOM 665 N N . GLN A 1 89 ? -4.394 -4.091 15.195 1.00 94.94 89 GLN A N 1
ATOM 666 C CA . GLN A 1 89 ? -3.185 -4.680 14.606 1.00 94.94 89 GLN A CA 1
ATOM 667 C C . GLN A 1 89 ? -3.092 -4.392 13.099 1.00 94.94 89 GLN A C 1
ATOM 669 O O . GLN A 1 89 ? -2.019 -4.039 12.613 1.00 94.94 89 GLN A O 1
ATOM 674 N N . ILE A 1 90 ? -4.208 -4.472 12.363 1.00 95.19 90 ILE A N 1
ATOM 675 C CA . ILE A 1 90 ? -4.230 -4.128 10.933 1.00 95.19 90 ILE A CA 1
ATOM 676 C C . ILE A 1 90 ? -3.989 -2.624 10.723 1.00 95.19 90 ILE A C 1
ATOM 678 O O . ILE A 1 90 ? -3.174 -2.277 9.874 1.00 95.19 90 ILE A O 1
ATOM 682 N N . GLN A 1 91 ? -4.604 -1.732 11.513 1.00 93.75 91 GLN A N 1
ATOM 683 C CA . GLN A 1 91 ? -4.305 -0.287 11.465 1.00 93.75 91 GLN A CA 1
ATOM 684 C C . GLN A 1 91 ? -2.823 0.001 11.714 1.00 93.75 91 GLN A C 1
ATOM 686 O O . GLN A 1 91 ? -2.227 0.810 11.012 1.00 93.75 91 GLN A O 1
ATOM 691 N N . THR A 1 92 ? -2.211 -0.700 12.670 1.00 92.88 92 THR A N 1
ATOM 692 C CA . THR A 1 92 ? -0.777 -0.554 12.957 1.00 92.88 92 THR A CA 1
ATOM 693 C C . THR A 1 92 ? 0.071 -0.894 11.732 1.00 92.88 92 THR A C 1
ATOM 695 O O . THR A 1 92 ? 1.048 -0.206 11.464 1.00 92.88 92 THR A O 1
ATOM 698 N N . ILE A 1 93 ? -0.308 -1.919 10.960 1.00 94.25 93 ILE A N 1
ATOM 699 C CA . ILE A 1 93 ? 0.365 -2.258 9.698 1.00 94.25 93 ILE A CA 1
ATOM 700 C C . ILE A 1 93 ? 0.128 -1.163 8.649 1.00 94.25 93 ILE A C 1
ATOM 702 O O . ILE A 1 93 ? 1.087 -0.714 8.027 1.00 94.25 93 ILE A O 1
ATOM 706 N N . LEU A 1 94 ? -1.119 -0.713 8.465 1.00 93.94 94 LEU A N 1
ATOM 707 C CA . LEU A 1 94 ? -1.480 0.298 7.459 1.00 93.94 94 LEU A CA 1
ATOM 708 C C . LEU A 1 94 ? -0.788 1.649 7.681 1.00 93.94 94 LEU A C 1
ATOM 710 O O . LEU A 1 94 ? -0.455 2.320 6.710 1.00 93.94 94 LEU A O 1
ATOM 714 N N . TYR A 1 95 ? -0.552 2.021 8.940 1.00 91.94 95 TYR A N 1
ATOM 715 C CA . TYR A 1 95 ? 0.117 3.270 9.320 1.00 91.94 95 TYR A CA 1
ATOM 716 C C . TYR A 1 95 ? 1.598 3.094 9.668 1.00 91.94 95 TYR A C 1
ATOM 718 O O . TYR A 1 95 ? 2.248 4.047 10.099 1.00 91.94 95 TYR A O 1
ATOM 726 N N . SER A 1 96 ? 2.148 1.887 9.509 1.00 90.31 96 SER A N 1
ATOM 727 C CA . SER A 1 96 ? 3.585 1.680 9.669 1.00 90.31 96 SER A CA 1
ATOM 728 C C . SER A 1 96 ? 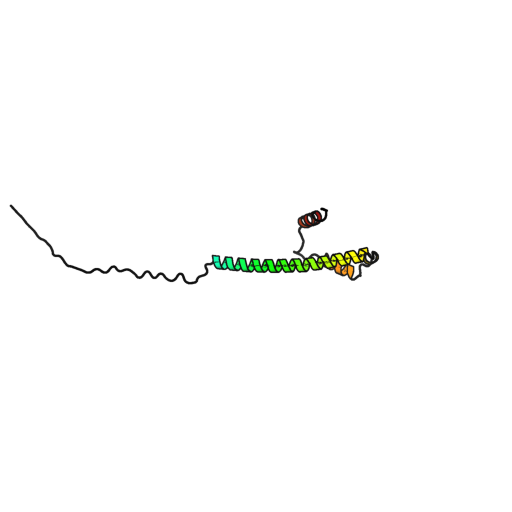4.345 2.342 8.519 1.00 90.31 96 SER A C 1
ATOM 730 O O . SER A 1 96 ? 3.929 2.276 7.364 1.00 90.31 96 SER A O 1
ATOM 732 N N . THR A 1 97 ? 5.471 2.978 8.832 1.00 82.00 97 THR A N 1
ATOM 733 C CA . THR A 1 97 ? 6.383 3.542 7.834 1.00 82.00 97 THR A CA 1
ATOM 734 C C . THR A 1 97 ? 7.618 2.651 7.700 1.00 82.00 97 THR A C 1
ATOM 736 O O . THR A 1 97 ? 8.139 2.136 8.691 1.00 82.00 97 THR A O 1
ATOM 739 N N . GLU A 1 98 ? 8.107 2.456 6.473 1.00 76.50 98 GLU A N 1
ATOM 740 C CA . GLU A 1 98 ? 9.450 1.915 6.232 1.00 76.50 98 GLU A CA 1
ATOM 741 C C . GLU A 1 98 ? 10.447 3.064 6.014 1.00 76.50 98 GLU A C 1
ATOM 743 O O . GLU A 1 98 ? 10.109 4.075 5.389 1.00 76.50 98 GLU A O 1
ATOM 748 N N . GLU A 1 99 ? 11.693 2.901 6.482 1.00 54.88 99 GLU A N 1
ATOM 749 C CA . GLU A 1 99 ? 12.799 3.815 6.159 1.00 54.88 99 GLU A CA 1
ATOM 750 C C . GLU A 1 99 ? 12.965 3.894 4.629 1.00 54.88 99 GLU A C 1
ATOM 752 O O . GLU A 1 99 ? 13.486 2.975 3.995 1.00 54.88 99 GLU A O 1
ATOM 757 N N . GLY A 1 100 ? 12.509 5.000 4.030 1.00 56.66 100 GLY A N 1
ATOM 758 C CA . GLY A 1 100 ? 12.556 5.240 2.581 1.00 56.66 100 GLY A CA 1
ATOM 759 C C . GLY A 1 100 ? 11.207 5.234 1.849 1.00 56.66 100 GLY A C 1
ATOM 760 O O . GLY A 1 100 ? 11.204 5.455 0.640 1.00 56.66 100 GLY A O 1
ATOM 761 N N . PHE A 1 101 ? 10.086 5.033 2.553 1.00 56.06 101 PHE A N 1
ATOM 762 C CA . PHE A 1 101 ? 8.715 5.158 2.018 1.00 56.06 101 PHE A CA 1
ATOM 763 C C . PHE A 1 101 ? 7.932 6.352 2.594 1.00 56.06 101 PHE A C 1
ATOM 765 O O . PHE A 1 101 ? 6.738 6.490 2.336 1.00 56.06 101 PHE A O 1
ATOM 772 N N . GLU A 1 102 ? 8.592 7.227 3.360 1.00 62.91 102 GLU A N 1
ATOM 773 C CA . GLU A 1 102 ? 7.983 8.457 3.872 1.00 62.91 102 GLU A CA 1
ATOM 774 C C . GLU A 1 102 ? 7.557 9.359 2.706 1.00 62.91 102 GLU A C 1
ATOM 776 O O . GLU A 1 102 ? 8.384 9.792 1.896 1.00 62.91 102 GLU A O 1
ATOM 781 N N . ILE A 1 103 ? 6.259 9.656 2.626 1.00 56.47 103 ILE A N 1
ATOM 782 C CA . ILE A 1 103 ? 5.767 10.749 1.793 1.00 56.47 103 ILE A CA 1
ATOM 783 C C . ILE A 1 103 ? 6.311 12.037 2.428 1.00 56.47 103 ILE A C 1
ATOM 785 O O . ILE A 1 103 ? 6.092 12.257 3.621 1.00 56.47 103 ILE A O 1
ATOM 789 N N . PRO A 1 104 ? 7.046 12.891 1.689 1.00 57.97 104 PRO A N 1
ATOM 790 C CA . PRO A 1 104 ? 7.439 14.190 2.212 1.00 57.97 104 PRO A CA 1
ATOM 791 C C . PRO A 1 104 ? 6.190 14.917 2.712 1.00 57.97 104 PRO A C 1
ATOM 793 O O . PRO A 1 104 ? 5.198 14.968 1.992 1.00 57.97 104 PRO A O 1
ATOM 796 N N . GLN A 1 105 ? 6.242 15.496 3.912 1.00 57.72 105 GLN A N 1
ATOM 797 C CA . GLN A 1 105 ? 5.102 16.159 4.574 1.00 57.72 105 GLN A CA 1
ATOM 798 C C . GLN A 1 105 ? 4.370 17.185 3.677 1.00 57.72 105 GLN A C 1
ATOM 800 O O . GLN A 1 105 ? 3.203 17.496 3.892 1.00 57.72 105 GLN A O 1
ATOM 805 N N . GLU A 1 106 ? 5.042 17.699 2.645 1.00 51.31 106 GLU A N 1
ATOM 806 C CA . GLU A 1 106 ? 4.486 18.598 1.629 1.00 51.31 106 GLU A CA 1
ATOM 807 C C . GLU A 1 106 ? 3.441 17.929 0.709 1.00 51.31 106 GLU A C 1
ATOM 809 O O . GLU A 1 106 ? 2.478 18.585 0.324 1.00 51.31 106 GLU A O 1
ATOM 814 N N . ALA A 1 107 ? 3.569 16.634 0.399 1.00 51.69 107 ALA A N 1
ATOM 815 C CA . ALA A 1 107 ? 2.618 15.902 -0.448 1.00 51.69 107 ALA A CA 1
ATOM 816 C C . ALA A 1 107 ? 1.378 15.402 0.324 1.00 51.69 107 ALA A C 1
ATOM 818 O O . ALA A 1 107 ? 0.305 15.260 -0.258 1.00 51.69 107 ALA A O 1
ATOM 819 N N . GLU A 1 108 ? 1.485 15.213 1.643 1.00 51.97 108 GLU A N 1
ATOM 820 C CA . GLU A 1 108 ? 0.332 14.959 2.525 1.00 51.97 108 GLU A CA 1
ATOM 821 C C . GLU A 1 108 ? -0.613 16.172 2.592 1.00 51.97 108 GLU A C 1
ATOM 823 O O . GLU A 1 108 ? -1.834 16.017 2.604 1.00 51.97 108 GLU A O 1
ATOM 828 N N . ALA A 1 109 ? -0.057 17.389 2.561 1.00 49.88 109 ALA A N 1
ATOM 829 C CA . ALA A 1 109 ? -0.834 18.626 2.530 1.00 49.88 109 ALA A CA 1
ATOM 830 C C . ALA A 1 109 ? -1.554 18.857 1.186 1.00 49.88 109 ALA A C 1
ATOM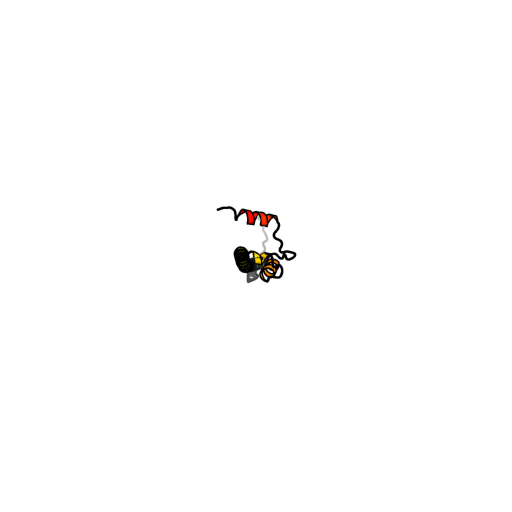 832 O O . ALA A 1 109 ? -2.641 19.434 1.177 1.00 49.88 109 ALA A O 1
ATOM 833 N N . GLU A 1 110 ? -0.985 18.402 0.062 1.00 51.03 110 GLU A N 1
ATOM 834 C CA . GLU A 1 110 ? -1.669 18.433 -1.242 1.00 51.03 110 GLU A CA 1
ATOM 835 C C . GLU A 1 110 ? -2.795 17.394 -1.320 1.00 51.03 110 GLU A C 1
ATOM 837 O O . GLU A 1 110 ? -3.901 17.741 -1.730 1.00 51.03 110 GLU A O 1
ATOM 842 N N . ALA A 1 111 ? -2.574 16.160 -0.850 1.00 51.81 111 ALA A N 1
ATOM 843 C CA . ALA A 1 111 ? -3.607 15.118 -0.852 1.00 51.81 111 ALA A CA 1
ATOM 844 C C . ALA A 1 111 ? -4.819 15.477 0.035 1.00 51.81 111 ALA A C 1
ATOM 846 O O . ALA A 1 111 ? -5.961 15.231 -0.349 1.00 51.81 111 ALA A O 1
ATOM 847 N N . ALA A 1 112 ? -4.590 16.117 1.187 1.00 52.25 112 ALA A N 1
ATOM 848 C CA . ALA A 1 112 ? -5.662 16.610 2.056 1.00 52.25 112 ALA A CA 1
ATOM 849 C C . ALA A 1 112 ? -6.405 17.837 1.483 1.00 52.25 112 ALA A C 1
ATOM 851 O O . ALA A 1 112 ? -7.539 18.108 1.870 1.00 52.25 112 ALA A O 1
ATOM 852 N N . GLY A 1 113 ? -5.787 18.586 0.561 1.00 46.03 113 GLY A N 1
ATOM 853 C CA . GLY A 1 113 ? -6.402 19.745 -0.092 1.00 46.03 113 GLY A CA 1
ATOM 854 C C . GLY A 1 113 ? -7.372 19.388 -1.223 1.00 46.03 113 GLY A C 1
ATOM 855 O O . GLY A 1 113 ? -8.222 20.208 -1.574 1.00 46.03 113 GLY A O 1
ATOM 856 N N . GLU A 1 114 ? -7.274 18.180 -1.786 1.00 48.16 114 GLU A N 1
ATOM 857 C CA . GLU A 1 114 ? -8.135 17.728 -2.887 1.00 48.16 114 GLU A CA 1
ATOM 858 C C . GLU A 1 114 ? -9.456 17.092 -2.407 1.00 48.16 114 GLU A C 1
ATOM 860 O O . GLU A 1 114 ? -10.443 17.135 -3.143 1.00 48.16 114 GLU A O 1
ATOM 865 N N . GLU A 1 115 ? -9.536 16.584 -1.167 1.00 46.78 115 GLU A N 1
ATOM 866 C CA . GLU A 1 115 ? -10.774 15.988 -0.618 1.00 46.78 115 GLU A CA 1
ATOM 867 C C . GLU A 1 115 ? -11.823 17.018 -0.134 1.00 46.78 115 GLU A C 1
ATOM 869 O O . GLU A 1 115 ? -12.983 16.659 0.055 1.00 46.78 115 GLU A O 1
ATOM 874 N N . GLU A 1 116 ? -11.480 18.309 -0.007 1.00 43.62 116 GLU A N 1
ATOM 875 C CA . GLU A 1 116 ? -12.397 19.375 0.463 1.00 43.62 116 GLU A CA 1
ATOM 876 C C . GLU A 1 116 ? -13.047 20.208 -0.666 1.00 43.62 116 GLU A C 1
ATOM 878 O O . GLU A 1 116 ? -13.542 21.316 -0.440 1.00 43.62 116 GLU A O 1
ATOM 883 N N . THR A 1 117 ? -13.091 19.696 -1.901 1.00 43.62 117 THR A N 1
ATOM 884 C CA . THR A 1 117 ? -13.830 20.353 -2.998 1.00 43.62 117 THR A CA 1
ATOM 885 C C . THR A 1 117 ? -15.000 19.521 -3.517 1.00 43.62 117 THR A C 1
ATOM 887 O O . THR A 1 117 ? -14.987 19.040 -4.650 1.00 43.62 117 THR A O 1
ATOM 890 N N . PHE A 1 118 ? -16.066 19.430 -2.714 1.00 41.75 118 PHE A N 1
ATOM 891 C CA . PHE A 1 118 ? -17.433 19.326 -3.239 1.00 41.75 118 PHE A CA 1
ATOM 892 C C . PHE A 1 118 ? -18.489 19.908 -2.293 1.00 41.75 118 PHE A C 1
ATOM 894 O O . PHE A 1 118 ? -18.452 19.589 -1.086 1.00 41.75 118 PHE A O 1
#

Secondary structure (DSSP, 8-state):
--------------------------------HHHHHHHHHHHHHHHHHHHHHHHHHHHHHHHHHHHHHHHHHHH-GGGGT-TTSHHHHHHHHHT---TT-PPPHHHHHHHHHHTT--